Protein AF-A0A819RL62-F1 (afdb_monomer_lite)

Structure (mmCIF, N/CA/C/O backbone):
data_AF-A0A819RL62-F1
#
_entry.id   AF-A0A819RL62-F1
#
loop_
_atom_site.group_PDB
_atom_site.id
_atom_site.type_symbol
_atom_site.label_atom_id
_atom_site.label_alt_id
_atom_site.label_comp_id
_atom_site.label_asym_id
_atom_site.label_entity_id
_atom_site.label_seq_id
_atom_site.pdbx_PDB_ins_code
_atom_site.Cartn_x
_atom_site.Cartn_y
_atom_site.Cartn_z
_atom_site.occupancy
_atom_site.B_iso_or_equiv
_atom_site.auth_seq_id
_atom_site.auth_comp_id
_atom_site.auth_asym_id
_atom_site.auth_atom_id
_atom_site.pdbx_PDB_model_num
ATOM 1 N N . MET A 1 1 ? -25.755 -1.964 -3.725 1.00 28.31 1 MET A N 1
ATOM 2 C CA . MET A 1 1 ? -25.346 -0.546 -3.734 1.00 28.31 1 MET A CA 1
ATOM 3 C C . MET A 1 1 ? -25.316 -0.109 -2.280 1.00 28.31 1 MET A C 1
ATOM 5 O O . MET A 1 1 ? -26.352 -0.198 -1.633 1.00 28.31 1 MET A O 1
ATOM 9 N N . TYR A 1 2 ? -24.145 0.206 -1.730 1.00 27.47 2 TYR A N 1
ATOM 10 C CA . TYR A 1 2 ? -24.006 0.583 -0.318 1.00 27.47 2 TYR A CA 1
ATOM 11 C C . TYR A 1 2 ? -23.454 2.003 -0.238 1.00 27.47 2 TYR A C 1
ATOM 13 O O . TYR A 1 2 ? -22.604 2.381 -1.042 1.00 27.47 2 TYR A O 1
ATOM 21 N N . ASN A 1 3 ? -23.971 2.782 0.708 1.00 22.77 3 ASN A N 1
ATOM 22 C CA . ASN A 1 3 ? -23.623 4.184 0.886 1.00 22.77 3 ASN A CA 1
ATOM 23 C C . ASN A 1 3 ? -22.619 4.289 2.043 1.00 22.77 3 ASN A C 1
ATOM 25 O O . ASN A 1 3 ? -22.946 3.907 3.168 1.00 22.77 3 ASN A O 1
ATOM 29 N N . ILE A 1 4 ? -21.391 4.733 1.768 1.00 32.53 4 ILE A N 1
ATOM 30 C CA . ILE A 1 4 ? -20.324 4.888 2.768 1.00 32.53 4 ILE A CA 1
ATOM 31 C C . ILE A 1 4 ? -19.828 6.332 2.675 1.00 32.53 4 ILE A C 1
ATOM 33 O O . ILE A 1 4 ? -19.410 6.772 1.612 1.00 32.53 4 ILE A O 1
ATOM 37 N N . CYS A 1 5 ? -19.901 7.083 3.780 1.00 29.81 5 CYS A N 1
ATOM 38 C CA . CYS A 1 5 ? -19.471 8.489 3.851 1.00 29.81 5 CYS A CA 1
ATOM 39 C C . CYS A 1 5 ? -20.114 9.426 2.803 1.00 29.81 5 CYS A C 1
ATOM 41 O O . CYS A 1 5 ? -19.510 10.420 2.419 1.00 29.81 5 CYS A O 1
ATOM 43 N N . GLY A 1 6 ? -21.341 9.129 2.359 1.00 29.62 6 GLY A N 1
ATOM 44 C CA . GLY A 1 6 ? -22.052 9.940 1.363 1.00 29.62 6 GLY A CA 1
ATOM 45 C C . GLY A 1 6 ? -21.623 9.685 -0.084 1.00 29.62 6 GLY A C 1
ATOM 46 O O . GLY A 1 6 ? -22.146 10.337 -0.985 1.00 29.62 6 GLY A O 1
ATOM 47 N N . THR A 1 7 ? -20.727 8.722 -0.310 1.00 25.06 7 THR A N 1
ATOM 48 C CA . THR A 1 7 ? -20.246 8.351 -1.639 1.00 25.06 7 THR A CA 1
ATOM 49 C C . THR A 1 7 ? -20.641 6.908 -1.943 1.00 25.06 7 THR A C 1
ATOM 51 O O . THR A 1 7 ? -20.404 5.979 -1.164 1.00 25.06 7 THR A O 1
ATOM 54 N N . SER A 1 8 ? -21.270 6.703 -3.095 1.00 27.27 8 SER A N 1
ATOM 55 C CA . SER A 1 8 ? -21.583 5.380 -3.631 1.00 27.27 8 SER A CA 1
ATOM 56 C C . SER A 1 8 ? -20.304 4.709 -4.132 1.00 27.27 8 SER A C 1
ATOM 58 O O . SER A 1 8 ? -19.682 5.184 -5.077 1.00 27.27 8 SER A O 1
ATOM 60 N N . GLY A 1 9 ? -19.913 3.607 -3.489 1.00 32.19 9 GLY A N 1
ATOM 61 C CA . GLY A 1 9 ? -18.810 2.758 -3.941 1.00 32.19 9 GLY A CA 1
ATOM 62 C C . GLY A 1 9 ? -19.305 1.637 -4.854 1.00 32.19 9 GLY A C 1
ATOM 63 O O . GLY A 1 9 ? -20.316 0.991 -4.556 1.00 32.19 9 GLY A O 1
ATOM 64 N N . GLU A 1 10 ? -18.585 1.388 -5.947 1.00 32.88 10 GLU A N 1
ATOM 65 C CA . GLU A 1 10 ? -18.841 0.260 -6.841 1.00 32.88 10 GLU A CA 1
ATOM 66 C C . GLU A 1 10 ? -17.975 -0.959 -6.508 1.00 32.88 10 GLU A C 1
ATOM 68 O O . GLU A 1 10 ? -16.873 -0.872 -5.964 1.00 32.88 10 GLU A O 1
ATOM 73 N N . LEU A 1 11 ? -18.514 -2.130 -6.837 1.00 43.00 11 LEU A N 1
ATOM 74 C CA . LEU A 1 11 ? -17.875 -3.421 -6.646 1.00 43.00 11 LEU A CA 1
ATOM 75 C C . LEU A 1 11 ? -16.652 -3.540 -7.574 1.00 43.00 11 LEU A C 1
ATOM 77 O O . LEU A 1 11 ? -16.805 -3.686 -8.785 1.00 43.00 11 LEU A O 1
ATOM 81 N N . LEU A 1 12 ? -15.438 -3.581 -7.020 1.00 46.50 12 LEU A N 1
ATOM 82 C CA . LEU A 1 12 ? -14.253 -4.043 -7.755 1.00 46.50 12 LEU A CA 1
ATOM 83 C C . LEU A 1 12 ? -14.378 -5.567 -7.922 1.00 46.50 12 LEU A C 1
ATOM 85 O O . LEU A 1 12 ? -13.983 -6.326 -7.045 1.00 46.50 12 LEU A O 1
ATOM 89 N N . GLY A 1 13 ? -15.064 -5.996 -8.985 1.00 49.62 13 GLY A N 1
ATOM 90 C CA . GLY A 1 13 ? -15.720 -7.303 -9.113 1.00 49.62 13 GLY A CA 1
ATOM 91 C C . GLY A 1 13 ? -14.894 -8.597 -8.936 1.00 49.62 13 GLY A C 1
ATOM 92 O O . GLY A 1 13 ? -13.699 -8.583 -8.648 1.00 49.62 13 GLY A O 1
ATOM 93 N N . PRO A 1 14 ? -15.524 -9.771 -9.166 1.00 52.62 14 PRO A N 1
ATOM 94 C CA . PRO A 1 14 ? -15.013 -11.106 -8.813 1.00 52.62 14 PRO A CA 1
ATOM 95 C C . PRO A 1 14 ? -13.571 -11.452 -9.216 1.00 52.62 14 PRO A C 1
ATOM 97 O O . PRO A 1 14 ? -12.902 -12.254 -8.562 1.00 52.62 14 PRO A O 1
ATOM 100 N N . ARG A 1 15 ? -13.077 -10.848 -10.302 1.00 52.47 15 ARG A N 1
ATOM 101 C CA . ARG A 1 15 ? -11.718 -11.057 -10.819 1.00 52.47 15 ARG A CA 1
ATOM 102 C C . ARG A 1 15 ? -10.644 -10.505 -9.886 1.00 52.47 15 ARG A C 1
ATOM 104 O O . ARG A 1 15 ? -9.567 -11.088 -9.808 1.00 52.47 15 ARG A O 1
ATOM 111 N N . VAL A 1 16 ? -10.943 -9.434 -9.164 1.00 49.34 16 VAL A N 1
ATOM 112 C CA . VAL A 1 16 ? -9.999 -8.768 -8.268 1.00 49.34 16 VAL A CA 1
ATOM 113 C C . VAL A 1 16 ? -9.744 -9.625 -7.024 1.00 49.34 16 VAL A C 1
ATOM 115 O O . VAL A 1 16 ? -8.593 -9.875 -6.674 1.00 49.34 16 VAL A O 1
ATOM 118 N N . TRP A 1 17 ? -10.798 -10.212 -6.445 1.00 53.34 17 TRP A N 1
ATOM 119 C CA . TRP A 1 17 ? -10.687 -11.168 -5.336 1.00 53.34 17 TRP A CA 1
ATOM 120 C C . TRP A 1 17 ? -9.871 -12.413 -5.687 1.00 53.34 17 TRP A C 1
ATOM 122 O O . TRP A 1 17 ? -9.033 -12.858 -4.906 1.00 53.34 17 TRP A O 1
ATOM 132 N N . SER A 1 18 ? -10.085 -12.970 -6.884 1.00 54.91 18 SER A N 1
ATOM 133 C CA . SER A 1 18 ? -9.421 -14.209 -7.312 1.00 54.91 18 SER A CA 1
ATOM 134 C C . SER A 1 18 ? -7.889 -14.130 -7.344 1.00 54.91 18 SER A C 1
ATOM 136 O O . SER A 1 18 ? -7.228 -15.165 -7.428 1.00 54.91 18 SER A O 1
ATOM 138 N N . ARG A 1 19 ? -7.345 -12.908 -7.277 1.00 55.31 19 ARG A N 1
ATOM 139 C CA . ARG A 1 19 ? -5.923 -12.576 -7.356 1.00 55.31 19 ARG A CA 1
ATOM 140 C C . ARG A 1 19 ? -5.305 -12.221 -5.987 1.00 55.31 19 ARG A C 1
ATOM 142 O O . ARG A 1 19 ? -4.098 -11.999 -5.926 1.00 55.31 19 ARG A O 1
ATOM 149 N N . SER A 1 20 ? -6.092 -12.212 -4.904 1.00 55.09 20 SER A N 1
ATOM 150 C CA . SER A 1 20 ? -5.617 -12.050 -3.517 1.00 55.09 20 SER A CA 1
ATOM 151 C C . SER A 1 20 ? -5.141 -13.385 -2.924 1.00 55.09 20 SER A C 1
ATOM 153 O O . SER A 1 20 ? -5.749 -14.428 -3.177 1.00 55.09 20 SER A O 1
ATOM 155 N N . GLN A 1 21 ? -4.079 -13.375 -2.103 1.00 52.94 21 GLN A N 1
ATOM 156 C CA . GLN A 1 21 ? -3.642 -14.579 -1.365 1.00 52.94 21 GLN A CA 1
ATOM 157 C C . GLN A 1 21 ? -4.672 -15.058 -0.329 1.00 52.94 21 GLN A C 1
ATOM 159 O O . GLN A 1 21 ? -4.691 -16.234 0.025 1.00 52.94 21 GLN A O 1
ATOM 164 N N . LEU A 1 22 ? -5.571 -14.173 0.106 1.00 52.84 22 LEU A N 1
ATOM 165 C CA . LEU A 1 22 ? -6.545 -14.444 1.166 1.00 52.84 22 LEU A CA 1
ATOM 166 C C . LEU A 1 22 ? -7.734 -15.289 0.694 1.00 52.84 22 LEU A C 1
ATOM 168 O O . LEU A 1 22 ? -8.540 -15.738 1.499 1.00 52.84 22 LEU A O 1
ATOM 172 N N . ARG A 1 23 ? -7.805 -15.589 -0.610 1.00 54.09 23 ARG A N 1
ATOM 173 C CA . ARG A 1 23 ? -8.738 -16.577 -1.165 1.00 54.09 23 ARG A CA 1
ATOM 174 C C . ARG A 1 23 ? -8.542 -17.980 -0.572 1.00 54.09 23 ARG A C 1
ATOM 176 O O . ARG A 1 23 ? -9.504 -18.741 -0.530 1.00 54.09 23 ARG A O 1
ATOM 183 N N . ASN A 1 24 ? -7.318 -18.327 -0.172 1.00 52.38 24 ASN A N 1
ATOM 184 C CA . ASN A 1 24 ? -6.972 -19.667 0.314 1.00 52.38 24 ASN A CA 1
ATOM 185 C C . ASN A 1 24 ? -6.961 -19.774 1.847 1.00 52.38 24 ASN A C 1
ATOM 187 O O . ASN A 1 24 ? -6.690 -20.852 2.369 1.00 52.38 24 ASN A O 1
ATOM 191 N N . ASP A 1 25 ? -7.232 -18.681 2.559 1.00 53.84 25 ASP A N 1
ATOM 192 C CA . ASP A 1 25 ? -7.229 -18.655 4.017 1.00 53.84 25 ASP A CA 1
ATOM 193 C C . ASP A 1 25 ? -8.650 -18.903 4.537 1.00 53.84 25 ASP A C 1
ATOM 195 O O . ASP A 1 25 ? -9.566 -18.101 4.336 1.00 53.84 25 ASP A O 1
ATOM 199 N N . THR A 1 26 ? -8.848 -20.049 5.188 1.00 49.91 26 THR A N 1
ATOM 200 C CA . THR A 1 26 ? -10.154 -20.498 5.694 1.00 49.91 26 THR A CA 1
ATOM 201 C C . THR A 1 26 ? -10.724 -19.596 6.786 1.00 49.91 26 THR A C 1
ATOM 203 O O . THR A 1 26 ? -11.904 -19.713 7.108 1.00 49.91 26 THR A O 1
ATOM 206 N N . ASN A 1 27 ? -9.910 -18.700 7.351 1.00 45.66 27 ASN A N 1
ATOM 207 C CA . ASN A 1 27 ? -10.331 -17.757 8.385 1.00 45.66 27 ASN A CA 1
ATOM 208 C C . ASN A 1 27 ? -10.950 -16.469 7.818 1.00 45.66 27 ASN A C 1
ATOM 210 O O . ASN A 1 27 ? -11.417 -15.629 8.586 1.00 45.66 27 ASN A O 1
ATOM 214 N N . TYR A 1 28 ? -10.968 -16.286 6.493 1.00 51.97 28 TYR A N 1
ATOM 215 C CA . TYR A 1 28 ? -11.496 -15.066 5.890 1.00 51.97 28 TYR A CA 1
ATOM 216 C C . TYR A 1 28 ? -12.982 -15.162 5.543 1.00 51.97 28 TYR A C 1
ATOM 218 O O . TYR A 1 28 ? -13.425 -15.933 4.688 1.00 51.97 28 TYR A O 1
ATOM 226 N N . HIS A 1 29 ? -13.759 -14.295 6.194 1.00 48.62 29 HIS A N 1
ATOM 227 C CA . HIS A 1 29 ? -15.196 -14.136 6.005 1.00 48.62 29 HIS A CA 1
ATOM 228 C C . HIS A 1 29 ? -15.519 -13.421 4.687 1.00 48.62 29 HIS A C 1
ATOM 230 O O . HIS A 1 29 ? -15.895 -12.255 4.658 1.00 48.62 29 HIS A O 1
ATOM 236 N N . GLY A 1 30 ? -15.416 -14.156 3.584 1.00 51.88 30 GLY A N 1
ATOM 237 C CA . GLY A 1 30 ? -16.074 -13.794 2.338 1.00 51.88 30 GLY A CA 1
ATOM 238 C C . GLY A 1 30 ? -15.300 -12.839 1.426 1.00 51.88 30 GLY A C 1
ATOM 239 O O . GLY A 1 30 ? -14.738 -11.817 1.802 1.00 51.88 30 GLY A O 1
A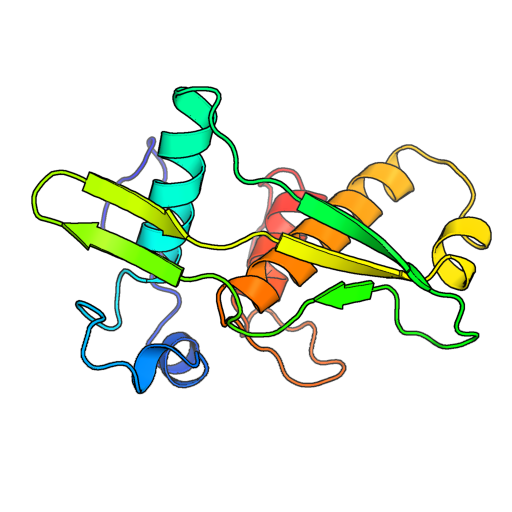TOM 240 N N . MET A 1 31 ? -15.375 -13.190 0.151 1.00 47.00 31 MET A N 1
ATOM 241 C CA . MET A 1 31 ? -14.779 -12.563 -1.027 1.00 47.00 31 MET A CA 1
ATOM 242 C C . MET A 1 31 ? -15.057 -11.065 -1.239 1.00 47.00 31 MET A C 1
ATOM 244 O O . MET A 1 31 ? -14.374 -10.424 -2.037 1.00 47.00 31 MET A O 1
ATOM 248 N N . TYR A 1 32 ? -16.061 -10.507 -0.564 1.00 50.00 32 TYR A N 1
ATOM 249 C CA . TYR A 1 32 ? -16.661 -9.227 -0.941 1.00 50.00 32 TYR A CA 1
ATOM 250 C C . TYR A 1 32 ? -16.218 -8.035 -0.093 1.00 50.00 32 TYR A C 1
ATOM 252 O O . TYR A 1 32 ? -16.383 -6.901 -0.533 1.00 50.00 32 TYR A O 1
ATOM 260 N N . ASP A 1 33 ? -15.601 -8.264 1.067 1.00 56.84 33 ASP A N 1
ATOM 261 C CA . ASP A 1 33 ? -15.308 -7.186 2.014 1.00 56.84 33 ASP A CA 1
ATOM 262 C C . ASP A 1 33 ? -13.851 -7.144 2.470 1.00 56.84 33 ASP A C 1
ATOM 264 O O . ASP A 1 33 ? -13.531 -6.307 3.298 1.00 56.84 33 ASP A O 1
ATOM 268 N N . LEU A 1 34 ? -12.937 -7.963 1.938 1.00 66.19 34 LEU A N 1
ATOM 269 C CA . LEU A 1 34 ? -11.560 -8.005 2.444 1.00 66.19 34 LEU A CA 1
ATOM 270 C C . LEU A 1 34 ? -10.872 -6.641 2.454 1.00 66.19 34 LEU A C 1
ATOM 272 O O . LEU A 1 34 ? -10.373 -6.213 3.486 1.00 66.19 34 LEU A O 1
ATOM 276 N N . LEU A 1 35 ? -10.807 -5.974 1.304 1.00 70.56 35 LEU A N 1
ATOM 277 C CA . LEU A 1 35 ? -10.115 -4.693 1.217 1.00 70.56 35 LEU A CA 1
ATOM 278 C C . LEU A 1 35 ? -10.807 -3.660 2.112 1.00 70.56 35 LEU A C 1
ATOM 280 O O . LEU A 1 35 ? -10.154 -2.939 2.856 1.00 70.56 35 LEU A O 1
ATOM 284 N N . ARG A 1 36 ? -12.142 -3.638 2.100 1.00 71.38 36 ARG A N 1
ATOM 285 C CA . ARG A 1 36 ? -12.941 -2.789 2.988 1.00 71.38 36 ARG A CA 1
ATOM 286 C C . ARG A 1 36 ? -12.620 -3.069 4.457 1.00 71.38 36 ARG A C 1
ATOM 288 O O . ARG A 1 36 ? -12.445 -2.139 5.230 1.00 71.38 36 ARG A O 1
ATOM 295 N N . PHE A 1 37 ? -12.522 -4.333 4.830 1.00 73.44 37 PHE A N 1
ATOM 296 C CA . PHE A 1 37 ? -12.203 -4.812 6.163 1.00 73.44 37 PHE A CA 1
ATOM 297 C C . PHE A 1 37 ? -10.791 -4.390 6.580 1.00 73.44 37 PHE A C 1
ATOM 299 O O . PHE A 1 37 ? -10.628 -3.787 7.635 1.00 73.44 37 PHE A O 1
ATOM 306 N N . GLN A 1 38 ? -9.792 -4.601 5.722 1.00 78.56 38 GLN A N 1
ATOM 307 C CA . GLN A 1 38 ? -8.410 -4.169 5.940 1.00 78.56 38 GLN A CA 1
ATOM 308 C C . GLN A 1 38 ? -8.322 -2.648 6.144 1.00 78.56 38 GLN A C 1
ATOM 310 O O . GLN A 1 38 ? -7.679 -2.178 7.084 1.00 78.56 38 GLN A O 1
ATOM 315 N N . LEU A 1 39 ? -9.029 -1.871 5.317 1.00 79.81 39 LEU A N 1
ATOM 316 C CA . LEU A 1 39 ? -9.100 -0.414 5.446 1.00 79.81 39 LEU A CA 1
ATOM 317 C C . LEU A 1 39 ? -9.830 0.023 6.719 1.00 79.81 39 LEU A C 1
ATOM 319 O O . LEU A 1 39 ? -9.404 0.975 7.366 1.00 79.81 39 LEU A O 1
ATOM 323 N N . MET A 1 40 ? -10.895 -0.678 7.116 1.00 77.88 40 MET A N 1
ATOM 324 C CA . MET A 1 40 ? -11.587 -0.422 8.381 1.00 77.88 40 MET A CA 1
ATOM 325 C C . MET A 1 40 ? -10.682 -0.708 9.582 1.00 77.88 40 MET A C 1
ATOM 327 O O . MET A 1 40 ? -10.639 0.110 10.497 1.00 77.88 40 MET A O 1
ATOM 331 N N . CYS A 1 41 ? -9.906 -1.798 9.568 1.00 79.00 41 CYS A N 1
ATOM 332 C CA . CYS A 1 41 ? -8.919 -2.078 10.613 1.00 79.00 41 CYS A CA 1
ATOM 333 C C . CYS A 1 41 ? -7.880 -0.949 10.724 1.00 79.00 41 CYS A C 1
ATOM 335 O O . CYS A 1 41 ? -7.607 -0.471 11.827 1.00 79.00 41 CYS A O 1
ATOM 337 N N . LEU A 1 42 ? -7.337 -0.487 9.590 1.00 85.06 42 LEU A N 1
ATOM 338 C CA . LEU A 1 42 ? -6.386 0.631 9.546 1.00 85.06 42 LEU A CA 1
ATOM 339 C C . LEU A 1 42 ? -7.000 1.934 10.064 1.00 85.06 42 LEU A C 1
ATOM 341 O O . LEU A 1 42 ? -6.384 2.625 10.876 1.00 85.06 42 LEU A O 1
ATOM 345 N N . LYS A 1 43 ? -8.225 2.252 9.636 1.00 84.12 43 LYS A N 1
ATOM 346 C CA . LYS A 1 43 ? -8.960 3.447 10.061 1.00 84.12 43 LYS A CA 1
ATOM 347 C C . LYS A 1 43 ? -9.209 3.444 11.568 1.00 84.12 43 LYS A C 1
ATOM 349 O O . LYS A 1 43 ? -8.837 4.405 12.232 1.00 84.12 43 LYS A O 1
ATOM 354 N N . VAL A 1 44 ? -9.767 2.360 12.111 1.00 82.56 44 VAL A N 1
ATOM 355 C CA . VAL A 1 44 ? -10.059 2.233 13.550 1.00 82.56 44 VAL A CA 1
ATOM 356 C C . VAL A 1 44 ? -8.781 2.376 14.376 1.00 82.56 44 VAL A C 1
ATOM 358 O O . VAL A 1 44 ? -8.773 3.052 15.404 1.00 82.56 44 VAL A O 1
ATOM 361 N N . LYS A 1 45 ? -7.671 1.783 13.928 1.00 83.00 45 LYS A N 1
ATOM 362 C CA . LYS A 1 45 ? -6.367 1.965 14.574 1.00 83.00 45 LYS A CA 1
ATOM 363 C C . LYS A 1 45 ? -5.895 3.418 14.510 1.00 83.00 45 LYS A C 1
ATOM 365 O O . LYS A 1 45 ? -5.481 3.951 15.536 1.00 83.00 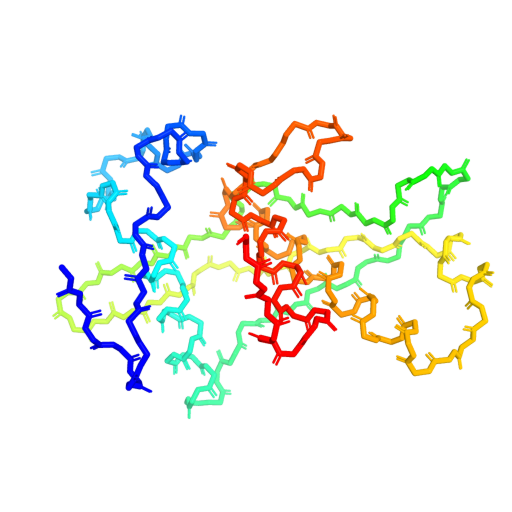45 LYS A O 1
ATOM 370 N N . SER A 1 46 ? -6.011 4.072 13.354 1.00 85.31 46 SER A N 1
ATOM 371 C CA . SER A 1 46 ? -5.659 5.487 13.178 1.00 85.31 46 SER A CA 1
ATOM 372 C C . SER A 1 46 ? -6.442 6.410 14.112 1.00 85.31 46 SER A C 1
ATOM 374 O O . SER A 1 46 ? -5.849 7.262 14.766 1.00 85.31 46 SER A O 1
ATOM 376 N N . GLU A 1 47 ? -7.764 6.242 14.188 1.00 85.31 47 GLU A N 1
ATOM 377 C CA . GLU A 1 47 ? -8.662 7.092 14.985 1.00 85.31 47 GLU A CA 1
ATOM 378 C C . GLU A 1 47 ? -8.407 6.960 16.491 1.00 85.31 47 GLU A C 1
ATOM 380 O O . GLU A 1 47 ? -8.634 7.903 17.242 1.00 85.31 47 GLU A O 1
ATOM 385 N N . ASN A 1 48 ? -7.858 5.823 16.923 1.00 85.19 48 ASN A N 1
ATOM 386 C CA . ASN A 1 48 ? -7.445 5.583 18.304 1.00 85.19 48 ASN A CA 1
ATOM 387 C C . ASN A 1 48 ? -5.969 5.936 18.576 1.00 85.19 48 ASN A C 1
ATOM 389 O O . ASN A 1 48 ? -5.449 5.598 19.637 1.00 85.19 48 ASN A O 1
ATOM 393 N N . GLY A 1 49 ? -5.263 6.561 17.624 1.00 85.19 49 GLY A N 1
ATOM 394 C CA . GLY A 1 49 ? -3.840 6.896 17.763 1.00 85.19 49 GLY A CA 1
ATOM 395 C C . GLY A 1 49 ? -2.905 5.679 17.775 1.00 85.19 49 GLY A C 1
ATOM 396 O O . GLY A 1 49 ? -1.778 5.764 18.249 1.00 85.19 49 GLY A O 1
ATOM 397 N N . GLN A 1 50 ? -3.368 4.535 17.270 1.00 85.44 50 GLN A N 1
ATOM 398 C CA . GLN A 1 50 ? -2.661 3.252 17.250 1.00 85.44 50 GLN A CA 1
ATOM 399 C C . GLN A 1 50 ? -2.325 2.804 15.824 1.00 85.44 50 GLN A C 1
ATOM 401 O O . GLN A 1 50 ? -2.368 1.607 15.530 1.00 85.44 50 GLN A O 1
ATOM 406 N N . PHE A 1 51 ? -2.065 3.740 14.908 1.00 84.38 51 PHE A N 1
ATOM 407 C CA . PHE A 1 51 ? -1.753 3.381 13.527 1.00 84.38 51 PHE A CA 1
ATOM 408 C C . PHE A 1 51 ? -0.573 2.390 13.480 1.00 84.38 51 PHE A C 1
ATOM 410 O O . PHE A 1 51 ? 0.387 2.577 14.233 1.00 84.38 51 PHE A O 1
ATOM 417 N N . PRO A 1 52 ? -0.630 1.326 12.655 1.00 85.25 52 PRO A N 1
ATOM 418 C CA . PRO A 1 52 ? 0.438 0.335 12.625 1.00 85.25 52 PRO A CA 1
ATOM 419 C C . PRO A 1 52 ? 1.792 0.944 12.257 1.00 85.25 52 PRO A C 1
ATOM 421 O O . PRO A 1 52 ? 1.879 1.870 11.448 1.00 85.25 52 PRO A O 1
ATOM 424 N N . THR A 1 53 ? 2.860 0.384 12.819 1.00 89.81 53 THR A N 1
ATOM 425 C CA . THR A 1 53 ? 4.223 0.819 12.516 1.00 89.81 53 THR A CA 1
ATOM 426 C C . THR A 1 53 ? 4.580 0.490 11.069 1.00 89.81 53 THR A C 1
ATOM 428 O O . THR A 1 53 ? 4.372 -0.634 10.599 1.00 89.81 53 THR A O 1
ATOM 431 N N . ILE A 1 54 ? 5.168 1.469 10.383 1.00 92.25 54 ILE A N 1
ATOM 432 C CA . ILE A 1 54 ? 5.763 1.299 9.059 1.00 92.25 54 ILE A CA 1
ATOM 433 C C . ILE A 1 54 ? 7.281 1.325 9.215 1.00 92.25 54 ILE A C 1
ATOM 435 O O . ILE A 1 54 ? 7.860 2.338 9.609 1.00 92.25 54 ILE A O 1
ATOM 439 N N . HIS A 1 55 ? 7.933 0.212 8.897 1.00 93.94 55 HIS A N 1
ATOM 440 C CA . HIS A 1 55 ? 9.382 0.127 8.811 1.00 93.94 55 HIS A CA 1
ATOM 441 C C . HIS A 1 55 ? 9.824 0.391 7.379 1.00 93.94 55 HIS A C 1
ATOM 443 O O . HIS A 1 55 ? 9.501 -0.368 6.464 1.00 93.94 55 HIS A O 1
ATOM 449 N N . ILE A 1 56 ? 10.588 1.468 7.211 1.00 92.44 56 ILE A N 1
ATOM 450 C CA . ILE A 1 56 ? 11.170 1.858 5.933 1.00 92.44 56 ILE A CA 1
ATOM 451 C C . ILE A 1 56 ? 12.654 1.500 5.946 1.00 92.44 56 ILE A C 1
ATOM 453 O O . ILE A 1 56 ? 13.428 2.045 6.736 1.00 92.44 56 ILE A O 1
ATOM 457 N N . TYR A 1 57 ? 13.052 0.601 5.052 1.00 93.69 57 TYR A N 1
ATOM 458 C CA . TYR A 1 57 ? 14.433 0.167 4.881 1.00 93.69 57 TYR A CA 1
ATOM 459 C C . TYR A 1 57 ? 15.017 0.765 3.600 1.00 93.69 57 TYR A C 1
ATOM 461 O O . TYR A 1 57 ? 14.362 0.758 2.560 1.00 93.69 57 TYR A O 1
ATOM 469 N N . PRO A 1 58 ? 16.248 1.287 3.622 1.00 92.25 58 PRO A N 1
ATOM 470 C CA . PRO A 1 58 ? 16.888 1.732 2.398 1.00 92.25 58 PRO A CA 1
ATOM 471 C C . PRO A 1 58 ? 17.417 0.536 1.602 1.00 92.25 58 PRO A C 1
ATOM 473 O O . PRO A 1 58 ? 18.034 -0.368 2.162 1.00 92.25 58 PRO A O 1
ATOM 476 N N . MET A 1 59 ? 17.259 0.584 0.285 1.00 94.38 59 MET A N 1
ATOM 477 C CA . MET A 1 59 ? 18.036 -0.217 -0.659 1.00 94.38 59 MET A CA 1
ATOM 478 C C . MET A 1 59 ? 18.616 0.686 -1.751 1.00 94.38 59 MET A C 1
ATOM 480 O O . MET A 1 59 ? 18.193 1.834 -1.902 1.00 94.38 59 MET A O 1
ATOM 484 N N . TYR A 1 60 ? 19.618 0.199 -2.478 1.00 91.50 60 TYR A N 1
ATOM 485 C CA . TYR A 1 60 ? 20.236 0.943 -3.573 1.00 91.50 60 TYR A CA 1
ATOM 486 C C . TYR A 1 60 ? 20.454 0.017 -4.762 1.00 91.50 60 TYR A C 1
ATOM 488 O O . TYR A 1 60 ? 21.405 -0.763 -4.790 1.00 91.50 60 TYR A O 1
ATOM 496 N N . GLU A 1 61 ? 19.576 0.126 -5.750 1.00 90.44 61 GLU A N 1
ATOM 497 C CA . GLU A 1 61 ? 19.638 -0.671 -6.968 1.00 90.44 61 GLU A CA 1
ATOM 498 C C . GLU A 1 61 ? 19.500 0.245 -8.181 1.00 90.44 61 GLU A C 1
ATOM 500 O O . GLU A 1 61 ? 18.601 1.077 -8.249 1.00 90.44 61 GLU A O 1
ATOM 505 N N . LYS A 1 62 ? 20.400 0.120 -9.159 1.00 89.75 62 LYS A N 1
ATOM 506 C CA . LYS A 1 62 ? 20.350 0.930 -10.386 1.00 89.75 62 LYS A CA 1
ATOM 507 C C . LYS A 1 62 ? 19.392 0.307 -11.402 1.00 89.75 62 LYS A C 1
ATOM 509 O O . LYS A 1 62 ? 19.820 -0.161 -12.454 1.00 89.75 62 LYS A O 1
ATOM 514 N N . ASN A 1 63 ? 18.118 0.238 -11.041 1.00 87.88 63 ASN A N 1
ATOM 515 C CA . ASN A 1 63 ? 17.037 -0.321 -11.846 1.00 87.88 63 ASN A CA 1
ATOM 516 C C . ASN A 1 63 ? 15.749 0.508 -11.674 1.00 87.88 63 ASN A C 1
ATOM 518 O O . ASN A 1 63 ? 15.709 1.492 -10.933 1.00 87.88 63 ASN A O 1
ATOM 522 N N . GLU A 1 64 ? 14.696 0.097 -12.376 1.00 85.94 64 GLU A N 1
ATOM 523 C CA . GLU A 1 64 ? 13.383 0.756 -12.350 1.00 85.94 64 GLU A CA 1
ATOM 524 C C . GLU A 1 64 ? 12.584 0.468 -11.066 1.00 85.94 64 GLU A C 1
ATOM 526 O O . GLU A 1 64 ? 11.536 1.072 -10.849 1.00 85.94 64 GLU A O 1
ATOM 531 N N . THR A 1 65 ? 13.065 -0.419 -10.188 1.00 89.75 65 THR A N 1
ATOM 532 C CA . THR A 1 65 ? 12.376 -0.757 -8.939 1.00 89.75 65 THR A CA 1
ATOM 533 C C . THR A 1 65 ? 12.399 0.440 -7.997 1.00 89.75 65 THR A C 1
ATOM 535 O O . THR A 1 65 ? 13.454 0.873 -7.531 1.00 89.75 65 THR A O 1
ATOM 538 N N . GLN A 1 66 ? 11.228 0.984 -7.685 1.00 90.31 66 GLN A N 1
ATOM 539 C CA . GLN A 1 66 ? 11.104 2.134 -6.788 1.00 90.31 66 GLN A CA 1
ATOM 540 C C . GLN A 1 66 ? 11.049 1.704 -5.325 1.00 90.31 66 GLN A C 1
ATOM 542 O O . GLN A 1 66 ? 11.679 2.332 -4.470 1.00 90.31 66 GLN A O 1
ATOM 547 N N . ALA A 1 67 ? 10.338 0.614 -5.048 1.00 92.56 67 ALA A N 1
ATOM 548 C CA . ALA A 1 67 ? 10.168 0.072 -3.716 1.00 92.56 67 ALA A CA 1
ATOM 549 C C . ALA A 1 67 ? 9.831 -1.430 -3.749 1.00 92.56 67 ALA A C 1
ATOM 551 O O . ALA A 1 67 ? 9.548 -1.982 -4.809 1.00 92.56 67 ALA A O 1
ATOM 552 N N . GLU A 1 68 ? 9.901 -2.077 -2.583 1.00 91.81 68 GLU A N 1
ATOM 553 C CA . GLU A 1 68 ? 9.467 -3.463 -2.369 1.00 91.81 68 GLU A CA 1
ATOM 554 C C . GLU A 1 68 ? 8.733 -3.624 -1.030 1.00 91.81 68 GLU A C 1
ATOM 556 O O . GLU A 1 68 ? 9.275 -3.300 0.033 1.00 91.81 68 GLU A O 1
ATOM 561 N N . GLY A 1 69 ? 7.538 -4.207 -1.069 1.00 88.06 69 GLY A N 1
ATOM 562 C CA . GLY A 1 69 ? 6.768 -4.683 0.076 1.00 88.06 69 GLY A CA 1
ATOM 563 C C . GLY A 1 69 ? 6.783 -6.209 0.200 1.00 88.06 69 GLY A C 1
ATOM 564 O O . GLY A 1 69 ? 6.855 -6.944 -0.785 1.00 88.06 69 GLY A O 1
ATOM 565 N N . THR A 1 70 ? 6.683 -6.719 1.430 1.00 83.25 70 THR A N 1
ATOM 566 C CA . THR A 1 70 ? 6.641 -8.174 1.665 1.00 83.25 70 THR A CA 1
ATOM 567 C C . THR A 1 70 ? 5.216 -8.683 1.535 1.00 83.25 70 THR A C 1
ATOM 569 O O . THR A 1 70 ? 4.375 -8.354 2.357 1.00 83.25 70 THR A O 1
ATOM 572 N N . VAL A 1 71 ? 4.916 -9.510 0.532 1.00 79.25 71 VAL A N 1
ATOM 573 C CA . VAL A 1 71 ? 3.526 -9.907 0.273 1.00 79.25 71 VAL A CA 1
ATOM 574 C C . VAL A 1 71 ? 2.924 -10.737 1.411 1.00 79.25 71 VAL A C 1
ATOM 576 O O . VAL A 1 71 ? 3.420 -11.818 1.715 1.00 79.25 71 VAL A O 1
ATOM 579 N N . GLY A 1 72 ? 1.794 -10.277 1.958 1.00 69.25 72 GLY A N 1
ATOM 580 C CA . GLY A 1 72 ? 0.982 -11.036 2.918 1.00 69.25 72 GLY A CA 1
ATOM 581 C C . GLY A 1 72 ? 1.626 -11.247 4.291 1.00 69.25 72 GLY A C 1
ATOM 582 O O . GLY A 1 72 ? 1.295 -12.216 4.965 1.00 69.25 72 GLY A O 1
ATOM 583 N N . CYS A 1 73 ? 2.554 -10.382 4.707 1.00 72.75 73 CYS A N 1
ATOM 584 C CA . CYS A 1 73 ? 3.187 -10.470 6.027 1.00 72.75 73 CYS A CA 1
ATOM 585 C C . CYS A 1 73 ? 2.382 -9.805 7.157 1.00 72.75 73 CYS A C 1
ATOM 587 O O . CYS A 1 73 ? 2.830 -9.817 8.303 1.00 72.75 73 CYS A O 1
ATOM 589 N N . ILE A 1 74 ? 1.232 -9.202 6.843 1.00 79.19 74 ILE A N 1
ATOM 590 C CA . ILE A 1 74 ? 0.323 -8.596 7.816 1.00 79.19 74 ILE A CA 1
ATOM 591 C C . ILE A 1 74 ? -1.003 -9.344 7.828 1.00 79.19 74 ILE A C 1
ATOM 593 O O . ILE A 1 74 ? -1.654 -9.508 6.794 1.00 79.19 74 ILE A O 1
ATOM 597 N N . SER A 1 75 ? -1.440 -9.706 9.030 1.00 73.00 75 SER A N 1
ATOM 598 C CA . SER A 1 75 ? -2.733 -10.336 9.272 1.00 73.00 75 SER A CA 1
ATOM 599 C C . SER A 1 75 ? -3.749 -9.300 9.736 1.00 73.00 75 SER A C 1
ATOM 601 O O . SER A 1 75 ? -3.467 -8.481 10.610 1.00 73.00 75 SER A O 1
ATOM 603 N N . CYS A 1 76 ? -4.959 -9.338 9.182 1.00 72.44 76 CYS A N 1
ATOM 604 C CA . CYS A 1 76 ? -6.096 -8.582 9.697 1.00 72.44 76 CYS A CA 1
ATOM 605 C C . CYS A 1 76 ? -7.057 -9.546 10.393 1.00 72.44 76 CYS A C 1
ATOM 607 O O . CYS A 1 76 ? -7.483 -10.532 9.798 1.00 72.44 76 CYS A O 1
ATOM 609 N N . ILE A 1 77 ? -7.393 -9.264 11.647 1.00 67.81 77 ILE A N 1
ATOM 610 C CA . ILE A 1 77 ? -8.166 -10.161 12.507 1.00 67.81 77 ILE A CA 1
ATOM 611 C C . ILE A 1 77 ? -9.507 -9.505 12.828 1.00 67.81 77 ILE A C 1
ATOM 613 O O . ILE A 1 77 ? -9.564 -8.339 13.229 1.00 67.81 77 ILE A O 1
ATOM 617 N N . SER A 1 78 ? -10.589 -10.262 12.630 1.00 61.56 78 SER A N 1
ATOM 618 C CA . SER A 1 78 ? -11.947 -9.878 13.013 1.00 61.56 78 SER A CA 1
ATOM 619 C C . SER A 1 78 ? -12.466 -10.843 14.063 1.00 61.56 78 SER A C 1
ATOM 621 O O . SER A 1 78 ? -12.588 -12.037 13.805 1.00 61.56 78 SER A O 1
ATOM 623 N N . HIS A 1 79 ? -12.828 -10.322 15.224 1.00 57.84 79 HIS A N 1
ATOM 624 C CA . HIS A 1 79 ? -13.692 -11.015 16.172 1.00 57.84 79 HIS A CA 1
ATOM 625 C C . HIS A 1 79 ? -14.946 -10.173 16.389 1.00 57.84 79 HIS A C 1
ATOM 627 O O . HIS A 1 79 ? -14.941 -8.993 16.060 1.00 57.84 79 HIS A O 1
ATOM 633 N N . GLY A 1 80 ? -16.026 -10.763 16.916 1.00 53.88 80 GLY A N 1
ATOM 634 C CA . GLY A 1 80 ? -17.390 -10.198 16.921 1.00 53.88 80 GLY A CA 1
ATOM 635 C C . GLY A 1 80 ? -17.577 -8.744 17.398 1.00 53.88 80 GLY A C 1
ATOM 636 O O . GLY A 1 80 ? -18.651 -8.187 17.193 1.00 53.88 80 GLY A O 1
ATOM 637 N N . SER A 1 81 ? -16.564 -8.111 17.993 1.00 62.38 81 SER A N 1
ATOM 638 C CA . SER A 1 81 ? -16.513 -6.675 18.295 1.00 62.38 81 SER A CA 1
ATOM 639 C C . SER A 1 81 ? -15.144 -6.011 18.047 1.00 62.38 81 SER A C 1
ATOM 641 O O . SER A 1 81 ? -14.979 -4.828 18.341 1.00 62.38 81 SER A O 1
ATOM 643 N N . THR A 1 82 ? -14.154 -6.733 17.519 1.00 61.09 82 THR A N 1
ATOM 644 C CA . THR A 1 82 ? -12.760 -6.284 17.414 1.00 61.09 82 THR A CA 1
ATOM 645 C C . THR A 1 82 ? -12.215 -6.423 16.001 1.00 61.09 82 THR A C 1
ATOM 647 O O . THR A 1 82 ? -12.313 -7.471 15.368 1.00 61.09 82 THR A O 1
ATOM 650 N N . PHE A 1 83 ? -11.582 -5.345 15.547 1.00 69.88 83 PHE A N 1
ATOM 651 C CA . PHE A 1 83 ? -10.850 -5.243 14.292 1.00 69.88 83 PHE A CA 1
ATOM 652 C C . PHE A 1 83 ? -9.391 -4.957 14.636 1.00 69.88 83 PHE A C 1
ATOM 654 O O . PHE A 1 83 ? -9.095 -3.934 15.261 1.00 69.88 83 PHE A O 1
ATOM 661 N N . SER A 1 84 ? -8.474 -5.851 14.279 1.00 71.50 84 SER A N 1
ATOM 662 C CA . SER A 1 84 ? -7.050 -5.633 14.525 1.00 71.50 84 SER A CA 1
ATOM 663 C C . SER A 1 84 ? -6.187 -5.969 13.321 1.00 71.50 84 SER A C 1
ATOM 665 O O . SER A 1 84 ? -6.594 -6.646 12.378 1.00 71.50 84 SER A O 1
ATOM 667 N N . ILE A 1 85 ? -4.981 -5.418 13.366 1.00 78.00 85 ILE A N 1
ATOM 668 C CA . ILE A 1 85 ? -3.873 -5.724 12.478 1.00 78.00 85 ILE A CA 1
ATOM 669 C C . ILE A 1 85 ? -2.775 -6.308 13.354 1.00 78.00 85 ILE A C 1
ATOM 671 O O . ILE A 1 85 ? -2.465 -5.743 14.405 1.00 78.00 85 ILE A O 1
ATOM 675 N N . GLU A 1 86 ? -2.218 -7.429 12.923 1.00 77.44 86 GLU A N 1
ATOM 676 C CA . GLU A 1 86 ? -1.072 -8.083 13.533 1.00 77.44 86 GLU A CA 1
ATOM 677 C C . GLU A 1 86 ? 0.077 -8.120 12.522 1.00 77.44 86 GLU A C 1
ATOM 679 O O . GLU A 1 86 ? -0.107 -8.486 11.359 1.00 77.44 86 GLU A O 1
ATOM 684 N N . GLY A 1 87 ? 1.260 -7.710 12.975 1.00 83.44 87 GLY A N 1
ATOM 685 C CA . GLY A 1 87 ? 2.432 -7.500 12.130 1.00 83.44 87 GLY A CA 1
ATOM 686 C C . GLY A 1 87 ? 2.714 -6.021 11.862 1.00 83.44 87 GLY A C 1
ATOM 687 O O . GLY A 1 87 ? 1.961 -5.134 12.264 1.00 83.44 87 GLY A O 1
ATOM 688 N N . ASN A 1 88 ? 3.834 -5.767 11.188 1.00 87.81 88 ASN A N 1
ATOM 689 C CA . ASN A 1 88 ? 4.264 -4.425 10.806 1.00 87.81 88 ASN A CA 1
ATOM 690 C C . ASN A 1 88 ? 4.391 -4.330 9.289 1.00 87.81 88 ASN A C 1
ATOM 692 O O . ASN A 1 88 ? 4.737 -5.311 8.629 1.00 87.81 88 ASN A O 1
ATOM 696 N N . PHE A 1 89 ? 4.191 -3.126 8.758 1.00 91.94 89 PHE A N 1
ATOM 697 C CA . PHE A 1 89 ? 4.495 -2.852 7.360 1.00 91.94 89 PHE A CA 1
ATOM 698 C C . PHE A 1 89 ? 6.004 -2.807 7.178 1.00 91.94 89 PHE A C 1
ATOM 700 O O . PHE A 1 89 ? 6.701 -2.089 7.894 1.00 91.94 89 PHE A O 1
ATOM 707 N N . GLN A 1 90 ? 6.504 -3.578 6.221 1.00 92.94 90 GLN A N 1
ATOM 708 C CA . GLN A 1 90 ? 7.900 -3.567 5.816 1.00 92.94 90 GLN A CA 1
ATOM 709 C C . GLN A 1 90 ? 7.973 -3.105 4.368 1.00 92.94 90 GLN A C 1
ATOM 711 O O . GLN A 1 90 ? 7.425 -3.751 3.472 1.00 92.94 90 GLN A O 1
ATOM 716 N N . VAL A 1 91 ? 8.636 -1.970 4.165 1.00 95.06 91 VAL A N 1
ATOM 717 C CA . VAL A 1 91 ? 8.810 -1.338 2.858 1.00 95.06 91 VAL A CA 1
ATOM 718 C C . VAL A 1 91 ? 10.289 -1.059 2.660 1.00 95.06 91 VAL A C 1
ATOM 720 O O . VAL A 1 91 ? 10.915 -0.389 3.483 1.00 95.06 91 VAL A O 1
ATOM 723 N N . LYS A 1 92 ? 10.869 -1.557 1.572 1.00 94.69 92 LYS A N 1
ATOM 724 C CA . LYS A 1 92 ? 12.198 -1.138 1.130 1.00 94.69 92 LYS A CA 1
ATOM 725 C C . LYS A 1 92 ? 12.041 -0.044 0.087 1.00 94.69 92 LYS A C 1
ATOM 727 O O . LYS A 1 92 ? 11.312 -0.241 -0.874 1.00 94.69 92 LYS A O 1
ATOM 732 N N . LEU A 1 93 ? 12.720 1.087 0.251 1.00 92.81 93 LEU A N 1
ATOM 733 C CA . LEU A 1 93 ? 12.723 2.174 -0.731 1.00 92.81 93 LEU A CA 1
ATOM 734 C C . LEU A 1 93 ? 14.063 2.228 -1.453 1.00 92.81 93 LEU A C 1
ATOM 736 O O . LEU A 1 93 ? 15.122 2.241 -0.813 1.00 92.81 93 LEU A O 1
ATOM 740 N N . ASN A 1 94 ? 14.017 2.304 -2.780 1.00 92.06 94 ASN A N 1
ATOM 741 C CA . ASN A 1 94 ? 15.211 2.426 -3.593 1.00 92.06 94 ASN A CA 1
ATOM 742 C C . ASN A 1 94 ? 15.710 3.873 -3.615 1.00 92.06 94 ASN A C 1
ATOM 744 O O . ASN A 1 94 ? 15.149 4.750 -4.276 1.00 92.06 94 ASN A O 1
ATOM 748 N N . ARG A 1 95 ? 16.822 4.112 -2.920 1.00 87.62 95 ARG A N 1
ATOM 749 C CA . ARG A 1 95 ? 17.442 5.435 -2.837 1.00 87.62 95 ARG A CA 1
ATOM 750 C C . ARG A 1 95 ? 17.968 5.937 -4.172 1.00 87.62 95 ARG A C 1
ATOM 752 O O . ARG A 1 95 ? 17.987 7.142 -4.370 1.00 87.62 95 ARG A O 1
ATOM 759 N N . TYR A 1 96 ? 18.331 5.046 -5.097 1.00 88.12 96 TYR A N 1
ATOM 760 C CA . TYR A 1 96 ? 18.757 5.457 -6.435 1.00 88.12 96 TYR A CA 1
ATOM 761 C C . TYR A 1 96 ? 17.685 6.311 -7.126 1.00 88.12 96 TYR A C 1
ATOM 763 O O . TYR A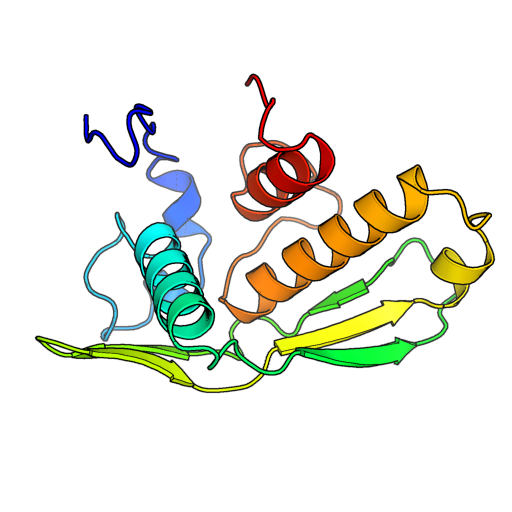 1 96 ? 17.986 7.386 -7.639 1.00 88.12 96 TYR A O 1
ATOM 771 N N . ASN A 1 97 ? 16.426 5.871 -7.055 1.00 84.69 97 ASN A N 1
ATOM 772 C CA . ASN A 1 97 ? 15.289 6.585 -7.630 1.00 84.69 97 ASN A CA 1
ATOM 773 C C . ASN A 1 97 ? 14.877 7.799 -6.783 1.00 84.69 97 ASN A C 1
ATOM 775 O O . ASN A 1 97 ? 14.472 8.821 -7.332 1.00 84.69 97 ASN A O 1
ATOM 779 N N . LEU A 1 98 ? 15.021 7.726 -5.454 1.00 78.94 98 LEU A N 1
ATOM 780 C CA . LEU A 1 98 ? 14.731 8.852 -4.556 1.00 78.94 98 LEU A CA 1
ATOM 781 C C . LEU A 1 98 ? 15.686 10.032 -4.778 1.00 78.94 98 LEU A C 1
ATOM 783 O O . LEU A 1 98 ? 15.251 11.179 -4.787 1.00 78.94 98 LEU A O 1
ATOM 787 N N . ASP A 1 99 ? 16.973 9.748 -4.967 1.00 75.88 99 ASP A N 1
ATOM 788 C CA . ASP A 1 99 ? 18.015 10.759 -5.149 1.00 75.88 99 ASP A CA 1
ATOM 789 C C . ASP A 1 99 ? 18.020 11.334 -6.576 1.00 75.88 99 ASP A C 1
ATOM 791 O O . ASP A 1 99 ? 18.426 12.478 -6.780 1.00 75.88 99 ASP A O 1
ATOM 795 N N . ALA A 1 100 ? 17.554 10.561 -7.565 1.00 75.06 100 ALA A N 1
ATOM 796 C CA . ALA A 1 100 ? 17.423 11.003 -8.955 1.00 75.06 100 ALA A CA 1
ATOM 797 C C . ALA A 1 100 ? 16.262 11.992 -9.171 1.00 75.06 100 ALA A C 1
ATOM 799 O O . ALA A 1 100 ? 16.279 12.770 -10.127 1.00 75.06 100 ALA A O 1
ATOM 800 N N . LEU A 1 101 ? 15.257 11.980 -8.291 1.00 67.19 101 LEU A N 1
ATOM 801 C CA . LEU A 1 1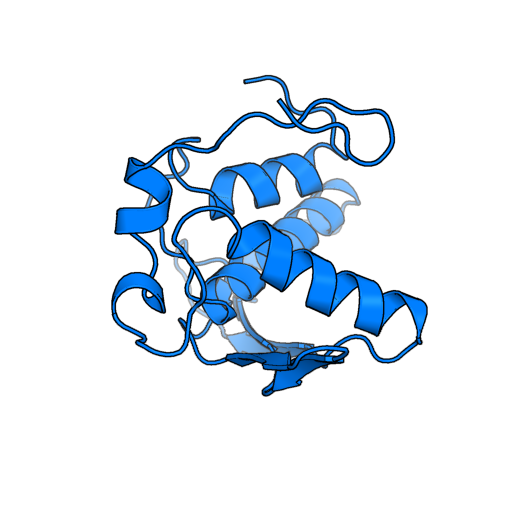01 ? 14.082 12.844 -8.365 1.00 67.19 101 LEU A CA 1
ATOM 802 C C . LEU A 1 101 ? 14.283 14.083 -7.472 1.00 67.19 101 LEU A C 1
ATOM 804 O O . LEU A 1 101 ? 14.303 13.995 -6.247 1.00 67.19 101 LEU A O 1
ATOM 808 N N . ASN A 1 102 ? 14.423 15.268 -8.081 1.00 64.44 102 ASN A N 1
ATOM 809 C CA . ASN A 1 102 ? 14.542 16.551 -7.364 1.00 64.44 102 ASN A CA 1
ATOM 810 C C . ASN A 1 102 ? 13.436 16.716 -6.302 1.00 64.44 102 ASN A C 1
ATOM 812 O O . ASN A 1 102 ? 12.289 16.392 -6.560 1.00 64.44 102 ASN A O 1
ATOM 816 N N . LYS A 1 103 ? 13.727 17.260 -5.115 1.00 64.81 103 LYS A N 1
ATOM 817 C CA . LYS A 1 103 ? 12.776 17.323 -3.980 1.00 64.81 103 LYS A CA 1
ATOM 818 C C . LYS A 1 103 ? 11.629 18.341 -4.179 1.00 64.81 103 LYS A C 1
ATOM 820 O O . LYS A 1 103 ? 11.609 19.378 -3.521 1.00 64.81 103 LYS A O 1
ATOM 825 N N . SER A 1 104 ? 10.685 18.067 -5.081 1.00 73.19 104 SER A N 1
ATOM 826 C CA . SER A 1 104 ? 9.431 18.821 -5.249 1.00 73.19 104 SER A CA 1
ATOM 827 C C . SER A 1 104 ? 8.292 18.216 -4.413 1.00 73.19 104 SER A C 1
ATOM 829 O O . SER A 1 104 ? 8.349 17.055 -4.009 1.00 73.19 104 SER A O 1
ATOM 831 N N . ILE A 1 105 ? 7.231 18.995 -4.164 1.00 68.19 105 ILE A N 1
ATOM 832 C CA . ILE A 1 105 ? 6.013 18.516 -3.478 1.00 68.19 105 ILE A CA 1
ATOM 833 C C . ILE A 1 105 ? 5.337 17.387 -4.266 1.00 68.19 105 ILE A C 1
ATOM 835 O O . ILE A 1 105 ? 4.876 16.418 -3.668 1.00 68.19 105 ILE A O 1
ATOM 839 N N . GLU A 1 106 ? 5.326 17.477 -5.597 1.00 74.19 106 GLU A N 1
ATOM 840 C CA . GLU A 1 106 ? 4.803 16.423 -6.476 1.00 74.19 106 GLU A CA 1
ATOM 841 C C . GLU A 1 106 ? 5.512 15.088 -6.220 1.00 74.19 106 GLU A C 1
ATOM 843 O O . GLU A 1 106 ? 4.863 14.050 -6.105 1.00 74.19 106 GLU A O 1
ATOM 848 N N . ASN A 1 107 ? 6.828 15.125 -5.992 1.00 80.88 107 ASN A N 1
ATOM 849 C CA . ASN A 1 107 ? 7.599 13.929 -5.672 1.00 80.88 107 ASN A CA 1
ATOM 850 C C . ASN A 1 107 ? 7.297 13.393 -4.266 1.00 80.88 107 ASN A C 1
ATOM 852 O O . ASN A 1 107 ? 7.311 12.183 -4.067 1.00 80.88 107 ASN A O 1
ATOM 856 N N . VAL A 1 108 ? 6.961 14.247 -3.293 1.00 82.56 108 VAL A N 1
ATOM 857 C CA . VAL A 1 108 ? 6.525 13.781 -1.962 1.00 82.56 108 VAL A CA 1
ATOM 858 C C . VAL A 1 108 ? 5.212 13.004 -2.056 1.00 82.56 108 VAL A C 1
ATOM 860 O O . VAL A 1 108 ? 5.103 11.928 -1.471 1.00 82.56 108 VAL A O 1
ATOM 863 N N . VAL A 1 109 ? 4.232 13.520 -2.806 1.00 83.38 109 VAL A N 1
ATOM 864 C CA . VAL A 1 109 ? 2.947 12.832 -3.021 1.00 83.38 109 VAL A CA 1
ATOM 865 C C . VAL A 1 109 ? 3.156 11.516 -3.760 1.00 83.38 109 VAL A C 1
ATOM 867 O O . VAL A 1 109 ? 2.605 10.496 -3.349 1.00 83.38 109 VAL A O 1
ATOM 870 N N . TYR A 1 110 ? 4.003 11.526 -4.791 1.00 85.50 110 TYR A N 1
ATOM 871 C CA . TYR A 1 110 ? 4.379 10.328 -5.530 1.00 85.50 110 TYR A CA 1
ATOM 872 C C . TYR A 1 110 ? 4.938 9.238 -4.606 1.00 85.50 110 TYR A C 1
ATOM 874 O O . TYR A 1 110 ? 4.403 8.135 -4.552 1.00 85.50 110 TYR A O 1
ATOM 882 N N . TRP A 1 111 ? 5.951 9.567 -3.798 1.00 87.06 111 TRP A N 1
ATOM 883 C CA . TRP A 1 111 ? 6.575 8.608 -2.882 1.00 87.06 111 TRP A CA 1
ATOM 884 C C . TRP A 1 111 ? 5.633 8.120 -1.786 1.00 87.06 111 TRP A C 1
ATOM 886 O O . TRP A 1 111 ? 5.712 6.963 -1.378 1.00 87.06 111 TRP A O 1
ATOM 896 N N . ALA A 1 112 ? 4.730 8.973 -1.310 1.00 86.19 112 ALA A N 1
ATOM 897 C CA . ALA A 1 112 ? 3.692 8.546 -0.385 1.00 86.19 112 ALA A CA 1
ATOM 898 C C . ALA A 1 112 ? 2.711 7.559 -1.054 1.00 86.19 112 ALA A C 1
ATOM 900 O O . ALA A 1 112 ? 2.353 6.560 -0.431 1.00 86.19 112 ALA A O 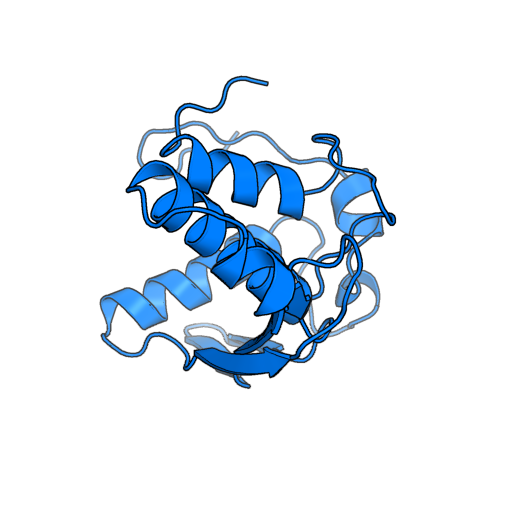1
ATOM 901 N N . GLY A 1 113 ? 2.369 7.767 -2.332 1.00 87.44 113 GLY A N 1
ATOM 902 C CA . GLY A 1 113 ? 1.633 6.801 -3.153 1.00 87.44 113 GLY A CA 1
ATOM 903 C C . GLY A 1 113 ? 2.368 5.465 -3.283 1.00 87.44 113 GLY A C 1
ATOM 904 O O . GLY A 1 113 ? 1.788 4.423 -2.982 1.00 87.44 113 GLY A O 1
ATOM 905 N N . THR A 1 114 ? 3.666 5.496 -3.597 1.00 89.94 114 THR A N 1
ATOM 906 C CA . THR A 1 114 ? 4.522 4.300 -3.654 1.00 89.94 114 THR A CA 1
ATOM 907 C C . THR A 1 114 ? 4.565 3.558 -2.313 1.00 89.94 114 THR A C 1
ATOM 909 O O . THR A 1 114 ? 4.460 2.339 -2.268 1.00 89.94 114 THR A O 1
ATOM 912 N N . ILE A 1 115 ? 4.665 4.261 -1.181 1.00 90.94 115 ILE A N 1
ATOM 913 C CA . ILE A 1 115 ? 4.641 3.612 0.141 1.00 90.94 115 ILE A CA 1
ATOM 914 C C . ILE A 1 115 ? 3.293 2.925 0.387 1.00 90.94 115 ILE A C 1
ATOM 916 O O . ILE A 1 115 ? 3.267 1.788 0.854 1.00 90.94 115 ILE A O 1
ATOM 920 N N . VAL A 1 116 ? 2.175 3.581 0.060 1.00 89.38 116 VAL A N 1
ATOM 921 C CA . VAL A 1 116 ? 0.833 2.987 0.190 1.00 89.38 116 VAL A CA 1
ATOM 922 C C . VAL A 1 116 ? 0.685 1.762 -0.712 1.00 89.38 116 VAL A C 1
ATOM 924 O O . VAL A 1 116 ? 0.123 0.755 -0.276 1.00 89.38 116 VAL A O 1
ATOM 927 N N . HIS A 1 117 ? 1.226 1.817 -1.930 1.00 91.12 117 HIS A N 1
ATOM 928 C CA . HIS A 1 117 ? 1.304 0.680 -2.841 1.00 91.12 117 HIS A CA 1
ATOM 929 C C . HIS A 1 117 ? 1.988 -0.508 -2.146 1.00 91.12 117 HIS A C 1
ATOM 931 O O . HIS A 1 117 ? 1.375 -1.559 -1.949 1.00 91.12 117 HIS A O 1
ATOM 937 N N . GLU A 1 118 ? 3.206 -0.325 -1.636 1.00 92.50 118 GLU A N 1
ATOM 938 C CA . GLU A 1 118 ? 3.922 -1.407 -0.954 1.00 92.50 118 GLU A CA 1
ATOM 939 C C . GLU A 1 118 ? 3.216 -1.888 0.322 1.00 92.50 118 GLU A C 1
ATOM 941 O O . GLU A 1 118 ? 3.234 -3.079 0.651 1.00 92.50 118 GLU A O 1
ATOM 946 N N . MET A 1 119 ? 2.530 -1.000 1.045 1.00 91.25 119 MET A N 1
ATOM 947 C CA . MET A 1 119 ? 1.706 -1.393 2.188 1.00 91.25 119 MET A CA 1
ATOM 948 C C . MET A 1 119 ? 0.569 -2.341 1.779 1.00 91.25 119 MET A C 1
ATOM 950 O O . MET A 1 119 ? 0.264 -3.292 2.498 1.00 91.25 119 MET A O 1
ATOM 954 N N . LEU A 1 120 ? -0.037 -2.152 0.609 1.00 87.81 120 LEU A N 1
ATOM 955 C CA . LEU A 1 120 ? -1.068 -3.061 0.110 1.00 87.81 120 LEU A CA 1
ATOM 956 C C . LEU A 1 120 ? -0.488 -4.434 -0.253 1.00 87.81 120 LEU A C 1
ATOM 958 O O . LEU A 1 120 ? -1.141 -5.450 0.004 1.00 87.81 120 LEU A O 1
ATOM 962 N N . HIS A 1 121 ? 0.755 -4.514 -0.734 1.00 86.69 121 HIS A N 1
ATOM 963 C CA . HIS A 1 121 ? 1.440 -5.804 -0.856 1.00 86.69 121 HIS A CA 1
ATOM 964 C C . HIS A 1 121 ? 1.542 -6.528 0.493 1.00 86.69 121 HIS A C 1
ATOM 966 O O . HIS A 1 121 ? 1.185 -7.706 0.573 1.00 86.69 121 HIS A O 1
ATOM 972 N N . ASN A 1 122 ? 1.896 -5.823 1.573 1.00 87.69 122 ASN A N 1
ATOM 973 C CA . ASN A 1 122 ? 1.934 -6.387 2.933 1.00 87.69 122 ASN A CA 1
ATOM 974 C C . ASN A 1 122 ? 0.590 -7.000 3.371 1.00 87.69 122 ASN A C 1
ATOM 976 O O . ASN A 1 122 ? 0.570 -8.000 4.086 1.00 87.69 122 ASN A O 1
ATOM 980 N N . LEU A 1 123 ? -0.522 -6.473 2.857 1.00 83.06 123 LEU A N 1
ATOM 981 C CA . LEU A 1 123 ? -1.891 -6.949 3.086 1.00 83.06 123 LEU A CA 1
ATOM 982 C C . LEU A 1 123 ? -2.354 -8.034 2.091 1.00 83.06 123 LEU A C 1
ATOM 984 O O . LEU A 1 123 ? -3.533 -8.391 2.049 1.00 83.06 123 LEU A O 1
ATOM 988 N N . GLY A 1 124 ? -1.442 -8.571 1.278 1.00 78.25 124 GLY A N 1
ATOM 989 C CA . GLY A 1 124 ? -1.700 -9.693 0.374 1.00 78.25 124 GLY A CA 1
ATOM 990 C C . GLY A 1 124 ? -2.236 -9.305 -1.005 1.00 78.25 124 GLY A C 1
ATOM 991 O O . GLY A 1 124 ? -2.582 -10.199 -1.787 1.00 78.25 124 GLY A O 1
ATOM 992 N N . HIS A 1 125 ? -2.285 -8.007 -1.328 1.00 80.75 125 HIS A N 1
ATOM 993 C CA . HIS A 1 125 ? -2.620 -7.535 -2.672 1.00 80.75 125 HIS A CA 1
ATOM 994 C C . HIS A 1 125 ? -1.482 -7.841 -3.644 1.00 80.75 125 HIS A C 1
ATOM 996 O O . HIS A 1 125 ? -0.305 -7.846 -3.283 1.00 80.75 125 HIS A O 1
ATOM 1002 N N . LYS A 1 126 ? -1.833 -8.129 -4.896 1.00 78.12 126 LYS A N 1
ATOM 1003 C CA . LYS A 1 126 ? -0.885 -8.410 -5.977 1.00 78.12 126 LYS A CA 1
ATOM 1004 C C . LYS A 1 126 ? -1.277 -7.618 -7.209 1.00 78.12 126 LYS A C 1
ATOM 1006 O O . LYS A 1 126 ? -2.457 -7.343 -7.413 1.00 78.12 126 LYS A O 1
ATOM 1011 N N . HIS A 1 127 ? -0.294 -7.357 -8.054 1.00 80.38 127 HIS A N 1
ATOM 1012 C CA . HIS A 1 127 ? -0.488 -7.028 -9.456 1.00 80.38 127 HIS A CA 1
ATOM 1013 C C . HIS A 1 127 ? 0.542 -7.788 -10.293 1.00 80.38 127 HIS A C 1
ATOM 1015 O O . HIS A 1 127 ? 1.446 -8.432 -9.756 1.00 80.38 127 HIS A O 1
ATOM 1021 N N . LYS A 1 128 ? 0.364 -7.804 -11.614 1.00 80.19 128 LYS A N 1
ATOM 1022 C CA . LYS A 1 128 ? 1.366 -8.376 -12.516 1.00 80.19 128 LYS A CA 1
ATOM 1023 C C . LYS A 1 128 ? 2.518 -7.381 -12.661 1.00 80.19 128 LYS A C 1
ATOM 1025 O O . LYS A 1 128 ? 2.281 -6.174 -12.686 1.00 80.19 128 LYS A O 1
ATOM 1030 N N . ASN A 1 129 ? 3.743 -7.887 -12.794 1.00 77.12 129 ASN A N 1
ATOM 1031 C CA . ASN A 1 129 ? 4.912 -7.047 -13.050 1.00 77.12 129 ASN A CA 1
ATOM 1032 C C . ASN A 1 129 ? 4.641 -6.110 -14.232 1.00 77.12 129 ASN A C 1
ATOM 1034 O O . ASN A 1 129 ? 4.190 -6.563 -15.290 1.00 77.12 129 ASN A O 1
ATOM 1038 N N . ASN A 1 130 ? 4.922 -4.825 -14.023 1.00 75.81 130 ASN A N 1
ATOM 1039 C CA . ASN A 1 130 ? 4.762 -3.745 -14.998 1.00 75.81 130 ASN A CA 1
ATOM 1040 C C . ASN A 1 130 ? 3.324 -3.575 -15.528 1.00 75.81 130 ASN A C 1
ATOM 1042 O O . ASN A 1 130 ? 3.121 -3.058 -16.625 1.00 75.81 130 ASN A O 1
ATOM 1046 N N . ASP A 1 131 ? 2.317 -4.026 -14.775 1.00 79.06 131 ASP A N 1
ATOM 1047 C CA . ASP A 1 131 ? 0.905 -3.836 -15.099 1.00 79.06 131 ASP A CA 1
ATOM 1048 C C . ASP A 1 131 ? 0.263 -2.826 -14.144 1.00 79.06 131 ASP A C 1
ATOM 1050 O O . ASP A 1 131 ? -0.216 -3.171 -13.061 1.00 79.06 131 ASP A O 1
ATOM 1054 N N . TYR A 1 132 ? 0.234 -1.576 -14.599 1.00 76.44 132 TYR A N 1
ATOM 1055 C CA . TYR A 1 132 ? -0.311 -0.422 -13.881 1.00 76.44 132 TYR A CA 1
ATOM 1056 C C . TYR A 1 132 ? -1.782 -0.142 -14.223 1.00 76.44 132 TYR A C 1
ATOM 1058 O O . TYR A 1 132 ? -2.306 0.932 -13.944 1.00 76.44 132 TYR A O 1
ATOM 1066 N N . SER A 1 133 ? -2.474 -1.093 -14.858 1.00 75.81 133 SER A N 1
ATOM 1067 C CA . SER A 1 133 ? -3.877 -0.901 -15.230 1.00 75.81 133 SER A CA 1
ATOM 1068 C C . SER A 1 133 ? -4.820 -0.979 -14.022 1.00 75.81 133 SER A C 1
ATOM 1070 O O . SER A 1 133 ? -4.558 -1.666 -13.030 1.00 75.81 133 SER A O 1
ATOM 1072 N N . ASN A 1 134 ? -5.987 -0.343 -14.147 1.00 73.88 134 ASN A N 1
ATOM 1073 C CA . ASN A 1 134 ? -7.028 -0.272 -13.109 1.00 73.88 134 ASN A CA 1
ATOM 1074 C C . ASN A 1 134 ? -7.734 -1.602 -12.820 1.00 73.88 134 ASN A C 1
ATOM 1076 O O . ASN A 1 134 ? -8.696 -1.652 -12.064 1.00 73.88 134 ASN A O 1
ATOM 1080 N N . GLN A 1 135 ? -7.294 -2.709 -13.412 1.00 75.19 135 GLN A N 1
ATOM 1081 C CA . GLN A 1 135 ? -7.827 -4.026 -13.065 1.00 75.19 135 GLN A CA 1
ATOM 1082 C C . GLN A 1 135 ? -7.297 -4.544 -11.715 1.00 75.19 135 GLN A C 1
ATOM 1084 O O . GLN A 1 135 ? -7.763 -5.579 -11.231 1.00 75.19 135 GLN A O 1
ATOM 1089 N N . TRP A 1 136 ? -6.299 -3.869 -11.137 1.00 74.50 136 TRP A N 1
ATOM 1090 C CA . TRP A 1 136 ? -5.676 -4.216 -9.865 1.00 74.50 136 TRP A CA 1
ATOM 1091 C C . TRP A 1 136 ? -6.043 -3.186 -8.798 1.00 74.50 136 TRP A C 1
ATOM 1093 O O . TRP A 1 136 ? -5.890 -1.986 -9.010 1.00 74.50 136 TRP A O 1
ATOM 1103 N N . GLN A 1 137 ? -6.497 -3.663 -7.635 1.00 74.81 137 GLN A N 1
ATOM 1104 C CA . GLN A 1 137 ? -6.862 -2.809 -6.496 1.00 74.81 137 GLN A CA 1
ATOM 1105 C C . GLN A 1 137 ? -5.730 -1.862 -6.116 1.00 74.81 137 GLN A C 1
ATOM 1107 O O . GLN A 1 137 ? -5.950 -0.668 -5.983 1.00 74.81 137 GLN A O 1
ATOM 1112 N N . ILE A 1 138 ? -4.516 -2.389 -6.011 1.00 81.19 138 ILE A N 1
ATOM 1113 C CA . ILE A 1 138 ? -3.333 -1.633 -5.605 1.00 81.19 138 ILE A CA 1
ATOM 1114 C C . ILE A 1 138 ? -3.094 -0.376 -6.460 1.00 81.19 138 ILE A C 1
ATOM 1116 O O . ILE A 1 138 ? -2.937 0.705 -5.901 1.00 81.19 138 ILE A O 1
ATOM 1120 N N . ASN A 1 139 ? -3.238 -0.483 -7.785 1.00 80.50 139 ASN A N 1
ATOM 1121 C CA . ASN A 1 139 ? -3.072 0.637 -8.715 1.00 80.50 139 ASN A CA 1
ATOM 1122 C C . ASN A 1 139 ? -4.184 1.686 -8.560 1.00 80.50 139 ASN A C 1
ATOM 1124 O O . ASN A 1 139 ? -3.926 2.884 -8.623 1.00 80.50 139 ASN A O 1
ATOM 1128 N N . ILE A 1 140 ? -5.431 1.255 -8.328 1.00 78.19 140 ILE A N 1
ATOM 1129 C CA . ILE A 1 140 ? -6.540 2.187 -8.063 1.00 78.19 140 ILE A CA 1
ATOM 1130 C C . ILE A 1 140 ? -6.267 2.974 -6.778 1.00 78.19 140 ILE A C 1
ATOM 1132 O O . ILE A 1 140 ? -6.493 4.178 -6.740 1.00 78.19 140 ILE A O 1
ATOM 1136 N N . PHE A 1 141 ? -5.780 2.316 -5.725 1.00 78.38 141 PHE A N 1
ATOM 1137 C CA . PHE A 1 141 ? -5.506 2.973 -4.445 1.00 78.38 141 PHE A CA 1
ATOM 1138 C C . PHE A 1 141 ? -4.347 3.952 -4.523 1.00 78.38 141 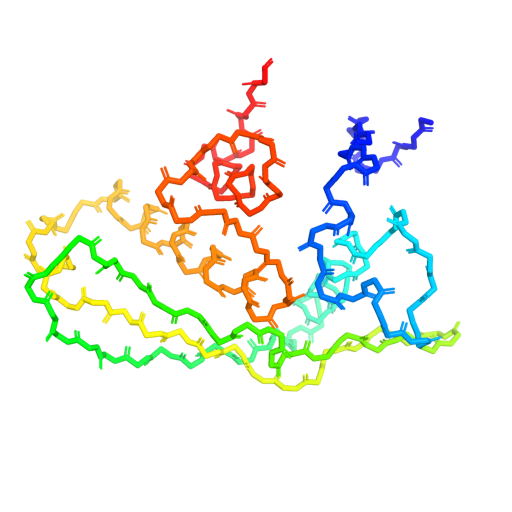PHE A C 1
ATOM 1140 O O . PHE A 1 141 ? -4.465 5.066 -4.017 1.00 78.38 141 PHE A O 1
ATOM 1147 N N . GLU A 1 142 ? -3.261 3.550 -5.175 1.00 82.62 142 GLU A N 1
ATOM 1148 C CA . GLU A 1 142 ? -2.135 4.430 -5.457 1.00 82.62 142 GLU A CA 1
ATOM 1149 C C . GLU A 1 142 ? -2.605 5.680 -6.213 1.00 82.62 142 GLU A C 1
ATOM 1151 O O . GLU A 1 142 ? -2.355 6.798 -5.765 1.00 82.62 142 GLU A O 1
ATOM 1156 N N . ASN A 1 143 ? -3.399 5.510 -7.273 1.00 77.94 143 ASN A N 1
ATOM 1157 C CA . ASN A 1 143 ? -3.964 6.628 -8.026 1.00 77.94 143 ASN A CA 1
ATOM 1158 C C . ASN A 1 143 ? -4.900 7.498 -7.174 1.00 77.94 143 ASN A C 1
ATOM 1160 O O . ASN A 1 143 ? -4.790 8.721 -7.192 1.00 77.94 143 ASN A O 1
ATOM 1164 N N . CYS A 1 144 ? -5.795 6.907 -6.381 1.00 75.25 144 CYS A N 1
ATOM 1165 C CA . CYS A 1 144 ? -6.638 7.663 -5.454 1.00 75.25 144 CYS A CA 1
ATOM 1166 C C . CYS A 1 144 ? -5.801 8.484 -4.466 1.00 75.25 144 CYS A C 1
ATOM 1168 O O . CYS A 1 144 ? -6.190 9.597 -4.126 1.00 75.25 144 CYS A O 1
ATOM 1170 N N . PHE A 1 145 ? -4.656 7.976 -4.016 1.00 75.25 145 PHE A N 1
ATOM 1171 C CA . PHE A 1 145 ? -3.759 8.725 -3.145 1.00 75.25 145 PHE A CA 1
ATOM 1172 C C . PHE A 1 145 ? -3.078 9.878 -3.898 1.00 75.25 145 PHE A C 1
ATOM 1174 O O . PHE A 1 145 ? -3.135 11.024 -3.453 1.00 75.25 145 PHE A O 1
ATOM 1181 N N . ILE A 1 146 ? -2.500 9.594 -5.069 1.00 77.06 146 ILE A N 1
ATOM 1182 C CA . ILE A 1 146 ? -1.784 10.572 -5.902 1.00 77.06 146 ILE A CA 1
ATOM 1183 C C . ILE A 1 146 ? -2.705 11.717 -6.345 1.00 77.06 146 ILE A C 1
ATOM 1185 O O . ILE A 1 146 ? -2.309 12.881 -6.322 1.00 77.06 146 ILE A O 1
ATOM 1189 N N . TYR A 1 147 ? -3.950 11.403 -6.702 1.00 77.56 147 TYR A N 1
ATOM 1190 C CA . TYR A 1 147 ? -4.931 12.368 -7.200 1.00 77.56 147 TYR A CA 1
ATOM 1191 C C . TYR A 1 147 ? -5.894 12.878 -6.117 1.00 77.56 147 TYR A C 1
ATOM 1193 O O . TYR A 1 147 ? -6.929 13.461 -6.441 1.00 77.56 147 TYR A O 1
ATOM 1201 N N . ASN A 1 148 ? -5.576 12.680 -4.831 1.00 70.81 148 ASN A N 1
ATOM 1202 C CA . ASN A 1 148 ? -6.382 13.145 -3.693 1.00 70.81 148 ASN A CA 1
ATOM 1203 C C . ASN A 1 148 ? -7.875 12.755 -3.796 1.00 70.81 148 ASN A C 1
ATOM 1205 O O . ASN A 1 148 ? -8.777 13.563 -3.580 1.00 70.81 148 ASN A O 1
ATOM 1209 N N . GLY A 1 149 ? -8.143 11.520 -4.213 1.00 61.69 149 GLY A N 1
ATOM 1210 C CA . GLY A 1 149 ? -9.483 10.965 -4.388 1.00 61.69 149 GLY A CA 1
ATOM 1211 C C . GLY A 1 149 ? -10.229 11.447 -5.635 1.00 61.69 149 GLY A C 1
ATOM 1212 O O . GLY A 1 149 ? -11.280 10.889 -5.942 1.00 61.69 149 GLY A O 1
ATOM 1213 N N . ASN A 1 150 ? -9.694 12.411 -6.394 1.00 57.97 150 ASN A N 1
ATOM 1214 C CA . ASN A 1 150 ? -10.251 12.848 -7.676 1.00 57.97 150 ASN A CA 1
ATOM 1215 C C . ASN A 1 150 ? -9.832 11.887 -8.790 1.00 57.97 150 ASN A C 1
ATOM 1217 O O . ASN A 1 150 ? -9.088 12.238 -9.705 1.00 57.97 150 ASN A O 1
ATOM 1221 N N . TYR A 1 151 ? -10.303 10.649 -8.684 1.00 52.44 151 TYR A N 1
ATOM 1222 C CA . TYR A 1 151 ? -10.055 9.611 -9.667 1.00 52.44 151 TYR A CA 1
ATOM 1223 C C . TYR A 1 151 ? -11.337 9.296 -10.435 1.00 52.44 151 TYR A C 1
ATOM 1225 O O . TYR A 1 151 ? -12.338 8.896 -9.843 1.00 52.44 151 TYR A O 1
ATOM 1233 N N . SER A 1 152 ? -11.305 9.489 -11.755 1.00 54.00 152 SER A N 1
ATOM 1234 C CA . SER A 1 152 ? -12.376 9.061 -12.663 1.00 54.00 152 SER A CA 1
ATOM 1235 C C . SER A 1 152 ? -11.873 7.876 -13.479 1.00 54.00 152 SER A C 1
ATOM 1237 O O . SER A 1 152 ? -10.757 7.918 -13.998 1.00 54.00 152 SER A O 1
ATOM 1239 N N . ILE A 1 153 ? -12.666 6.803 -13.499 1.00 47.78 153 ILE A N 1
ATOM 1240 C CA . ILE A 1 153 ? -12.407 5.577 -14.266 1.00 47.78 153 ILE A CA 1
ATOM 1241 C C . ILE A 1 153 ? -13.029 5.723 -15.650 1.00 47.78 153 ILE A C 1
ATOM 1243 O O . ILE A 1 153 ? -14.177 6.221 -15.712 1.00 47.78 153 ILE A O 1
#

Secondary structure (DSSP, 8-state):
-EEETTEEE----HHHHTTSGGGG-TT---TTSHHHHHHHHHHHHHHTT-PPPEEEEEE--SSS--EEE-TT--EEEEETTEEEEES-EEEEEEHHHHHHS---HHHHHHHHHHHHHHHHHHTT----TT--STTSHHHHHHHHHHTTT----

Foldseek 3Di:
DDADPNDDDDFLDDLQLVQFPCVPPPQDDDSGCLVVLVVVQQVVCVVVVNHAAADEAEDADPDPDAKAWAAQQKDWDDDPPDTHIDDHTYMYGHVNVVVVDPDDPLVVLLVVLVSQLNSVRNNRFDDPVPDLDPNGPSNVSSVCSSVVNPDDD

Sequence (153 aa):
MYNICGTSGELLGPRVWSRSQLRNDTNYHGMYDLLRFQLMCLKVKSENGQFPTIHIYPMYEKNETQAEGTVGCISCISHGSTFSIEGNFQVKLNRYNLDALNKSIENVVYWAGTIVHEMLHNLGHKHKNNDYSNQWQINIFENCFIYNGNYSI

pLDDT: mean 72.28, std 17.87, range [22.77, 95.06]

Radius of gyration: 16.06 Å; chains: 1; bounding box: 46×39×34 Å